Protein AF-A0A7I4Z2K4-F1 (afdb_monomer_lite)

Organism: Haemonchus contortus (NCBI:txid6289)

Radius of gyration: 15.81 Å; chains: 1; bounding box: 36×24×35 Å

pLDDT: mean 76.06, std 11.95, range [47.47, 90.5]

Structure (mmCIF, N/CA/C/O backbone):
data_AF-A0A7I4Z2K4-F1
#
_entry.id   AF-A0A7I4Z2K4-F1
#
loop_
_atom_site.group_PDB
_atom_site.id
_atom_site.type_symbol
_atom_site.label_atom_id
_atom_site.label_alt_id
_atom_site.label_comp_id
_atom_site.label_asym_id
_atom_site.label_entity_id
_atom_site.label_seq_id
_atom_site.pdbx_PDB_ins_code
_atom_site.Cartn_x
_atom_site.Cartn_y
_atom_site.Cartn_z
_atom_site.occupancy
_atom_site.B_iso_or_equiv
_atom_site.auth_seq_id
_atom_site.auth_comp_id
_atom_site.auth_asym_id
_atom_site.auth_atom_id
_atom_site.pdbx_PDB_model_num
ATOM 1 N N . MET A 1 1 ? 7.140 -0.521 0.228 1.00 47.50 1 MET A N 1
ATOM 2 C CA . MET A 1 1 ? 6.981 -1.780 -0.538 1.00 47.50 1 MET A CA 1
ATOM 3 C C . MET A 1 1 ? 6.004 -2.698 0.178 1.00 47.50 1 MET A C 1
ATOM 5 O O . MET A 1 1 ? 6.172 -2.932 1.369 1.00 47.50 1 MET A O 1
ATOM 9 N N . LEU A 1 2 ? 5.005 -3.218 -0.541 1.00 50.25 2 LEU A N 1
ATOM 10 C CA . LEU A 1 2 ? 3.952 -4.144 -0.080 1.00 50.25 2 LEU A CA 1
ATOM 11 C C . LEU A 1 2 ? 4.489 -5.556 0.277 1.00 50.25 2 LEU A C 1
ATOM 13 O O . LEU A 1 2 ? 3.847 -6.570 0.025 1.00 50.25 2 LEU A O 1
ATOM 17 N N . HIS A 1 3 ? 5.693 -5.655 0.845 1.00 50.62 3 HIS A N 1
ATOM 18 C CA . HIS A 1 3 ? 6.350 -6.929 1.158 1.00 50.62 3 HIS A CA 1
ATOM 19 C C . HIS A 1 3 ? 5.879 -7.570 2.473 1.00 50.62 3 HIS A C 1
ATOM 21 O O . HIS A 1 3 ? 6.207 -8.720 2.741 1.00 50.62 3 HIS A O 1
ATOM 27 N N . GLY A 1 4 ? 5.058 -6.873 3.262 1.00 47.47 4 GLY A N 1
ATOM 28 C CA . GLY A 1 4 ? 4.587 -7.347 4.565 1.00 47.47 4 GLY A CA 1
ATOM 29 C C . GLY A 1 4 ? 3.357 -8.260 4.556 1.00 47.47 4 GLY A C 1
ATOM 30 O O . GLY A 1 4 ? 2.997 -8.783 5.601 1.00 47.47 4 GLY A O 1
ATOM 31 N N . TRP A 1 5 ? 2.705 -8.484 3.408 1.00 51.62 5 TRP A N 1
ATOM 32 C CA . TRP A 1 5 ? 1.400 -9.170 3.368 1.00 51.62 5 TRP A CA 1
ATOM 33 C C . TRP A 1 5 ? 1.435 -10.656 3.776 1.00 51.62 5 TRP A C 1
ATOM 35 O O . TRP A 1 5 ? 0.397 -11.233 4.087 1.00 51.62 5 TRP A O 1
ATOM 45 N N . LYS A 1 6 ? 2.621 -11.283 3.788 1.00 51.94 6 LYS A N 1
ATOM 46 C CA . LYS A 1 6 ? 2.795 -12.675 4.235 1.00 51.94 6 LYS A CA 1
ATOM 47 C C . LYS A 1 6 ? 2.889 -12.815 5.759 1.00 51.94 6 LYS A C 1
ATOM 49 O O . LYS A 1 6 ? 2.717 -13.922 6.264 1.00 51.94 6 LYS A O 1
ATOM 54 N N . LEU A 1 7 ? 3.142 -11.726 6.488 1.00 59.97 7 LEU A N 1
ATOM 55 C CA . LEU A 1 7 ? 3.223 -11.734 7.947 1.00 59.97 7 LEU A CA 1
ATOM 56 C C . LEU A 1 7 ? 1.835 -11.433 8.521 1.00 59.97 7 LEU A C 1
ATOM 58 O O . LEU A 1 7 ? 1.287 -10.352 8.350 1.00 59.97 7 LEU A O 1
ATOM 62 N N . GLN A 1 8 ? 1.251 -12.420 9.199 1.00 67.50 8 GLN A N 1
ATOM 63 C CA . GLN A 1 8 ? -0.129 -12.367 9.705 1.00 67.50 8 GLN A CA 1
ATOM 64 C C . GLN A 1 8 ? -0.248 -11.667 11.073 1.00 67.50 8 GLN A C 1
ATOM 66 O O . GLN A 1 8 ? -1.331 -11.613 11.658 1.00 67.50 8 GLN A O 1
ATOM 71 N N . LYS A 1 9 ? 0.865 -11.171 11.635 1.00 81.06 9 LYS A N 1
ATOM 72 C CA . LYS A 1 9 ? 0.898 -10.563 12.970 1.00 81.06 9 LYS A CA 1
ATOM 73 C C . LYS A 1 9 ? 1.578 -9.203 12.963 1.00 81.06 9 LYS A C 1
ATOM 75 O O . LYS A 1 9 ? 2.787 -9.116 12.773 1.00 81.06 9 LYS A O 1
ATOM 80 N N . VAL A 1 10 ? 0.799 -8.156 13.224 1.00 83.31 10 VAL A N 1
ATOM 81 C CA . VAL A 1 10 ? 1.268 -6.770 13.337 1.00 83.31 10 VAL A CA 1
ATOM 82 C C . VAL A 1 10 ? 2.458 -6.681 14.290 1.00 83.31 10 VAL A C 1
ATOM 84 O O . VAL A 1 10 ? 2.386 -7.156 15.423 1.00 83.31 10 VAL A O 1
ATOM 87 N N . GLY A 1 11 ? 3.549 -6.072 13.817 1.00 77.81 11 GLY A N 1
ATOM 88 C CA . GLY A 1 11 ? 4.776 -5.862 14.589 1.00 77.81 11 GLY A CA 1
ATOM 89 C C . GLY A 1 11 ? 5.677 -7.093 14.746 1.00 77.81 11 GLY A C 1
ATOM 90 O O . GLY A 1 11 ? 6.748 -6.966 15.333 1.00 77.81 11 GLY A O 1
ATOM 91 N N . ALA A 1 12 ? 5.291 -8.265 14.230 1.00 82.00 12 ALA A N 1
ATOM 92 C CA . ALA A 1 12 ? 6.176 -9.428 14.187 1.00 82.00 12 ALA A CA 1
ATOM 93 C C . ALA A 1 12 ? 7.220 -9.280 13.071 1.00 82.00 12 ALA A C 1
ATOM 95 O O . ALA A 1 12 ? 6.914 -8.742 12.008 1.00 82.00 12 ALA A O 1
ATOM 96 N N . ASP A 1 13 ? 8.443 -9.750 13.323 1.00 76.19 13 ASP A N 1
ATOM 97 C CA . ASP A 1 13 ? 9.545 -9.830 12.349 1.00 76.19 13 ASP A CA 1
ATOM 98 C C . ASP A 1 13 ? 9.822 -8.522 11.584 1.00 76.19 13 ASP A C 1
ATOM 100 O O . ASP A 1 13 ? 10.183 -8.522 10.408 1.00 76.19 13 ASP A O 1
ATOM 104 N N . GLY A 1 14 ? 9.628 -7.379 12.251 1.00 72.88 14 GLY A N 1
ATOM 105 C CA . GLY A 1 14 ? 9.832 -6.059 11.650 1.00 72.88 14 GLY A CA 1
ATOM 106 C C . GLY A 1 14 ? 8.734 -5.634 10.669 1.00 72.88 14 GLY A C 1
ATOM 107 O O . GLY A 1 14 ? 8.935 -4.687 9.909 1.00 72.88 14 GLY A O 1
ATOM 108 N N . TRP A 1 15 ? 7.569 -6.296 10.665 1.00 76.81 15 TRP A N 1
ATOM 109 C CA . TRP A 1 15 ? 6.469 -5.903 9.791 1.00 76.81 15 TRP A CA 1
ATOM 110 C C . TRP A 1 15 ? 5.905 -4.526 10.151 1.00 76.81 15 TRP A C 1
ATOM 112 O O . TRP A 1 15 ? 5.244 -4.318 11.173 1.00 76.81 15 TRP A O 1
ATOM 122 N N . GLU A 1 16 ? 6.097 -3.593 9.227 1.00 76.75 16 GLU A N 1
ATOM 123 C CA . GLU A 1 16 ? 5.513 -2.261 9.251 1.00 76.75 16 GLU A CA 1
ATOM 124 C C . GLU A 1 16 ? 4.032 -2.265 8.838 1.00 76.75 16 GLU A C 1
ATOM 126 O O . GLU A 1 16 ? 3.667 -1.919 7.713 1.00 76.75 16 GLU A O 1
ATOM 131 N N . SER A 1 17 ? 3.153 -2.612 9.775 1.00 83.44 17 SER A N 1
ATOM 132 C CA . SER A 1 17 ? 1.704 -2.484 9.584 1.00 83.44 17 SER A CA 1
ATOM 133 C C . SER A 1 17 ? 1.243 -1.014 9.627 1.00 83.44 17 SER A C 1
ATOM 135 O O . SER A 1 17 ? 1.837 -0.197 10.348 1.00 83.44 17 SER A O 1
ATOM 137 N N . PRO A 1 18 ? 0.179 -0.642 8.885 1.00 85.50 18 PRO A N 1
ATOM 138 C CA . PRO A 1 18 ? -0.547 0.609 9.100 1.00 85.50 18 PRO A CA 1
ATOM 139 C C . PRO A 1 18 ? -1.504 0.558 10.305 1.00 85.50 18 PRO A C 1
ATOM 141 O O . PRO A 1 18 ? -1.984 1.603 10.749 1.00 85.50 18 PRO A O 1
ATOM 144 N N . PHE A 1 19 ? -1.752 -0.633 10.855 1.00 87.06 19 PHE A N 1
ATOM 145 C CA . PHE A 1 19 ? -2.645 -0.873 11.988 1.00 87.06 19 PHE A CA 1
ATOM 146 C C . PHE A 1 19 ? -1.864 -1.065 13.281 1.00 87.06 19 PHE A C 1
ATOM 148 O O . PHE A 1 19 ? -0.738 -1.561 13.271 1.00 87.06 19 PHE A O 1
ATOM 155 N N . LYS A 1 20 ? -2.482 -0.715 14.412 1.00 87.06 20 LYS A N 1
ATOM 156 C CA . LYS A 1 20 ? -1.894 -0.946 15.743 1.00 87.06 20 LYS A CA 1
ATOM 157 C C . LYS A 1 20 ? -1.902 -2.418 16.149 1.00 87.06 20 LYS A C 1
ATOM 159 O O . LYS A 1 20 ? -1.096 -2.834 16.975 1.00 87.06 20 LYS A O 1
ATOM 164 N N . LYS A 1 21 ? -2.829 -3.194 15.590 1.00 87.06 21 LYS A N 1
ATOM 165 C CA . LYS A 1 21 ? -3.069 -4.603 15.908 1.00 87.06 21 LYS A CA 1
ATOM 166 C C . LYS A 1 21 ? -3.613 -5.340 14.691 1.00 87.06 21 LYS A C 1
ATOM 168 O O . LYS A 1 21 ? -4.006 -4.715 13.707 1.00 87.06 21 LYS A O 1
ATOM 173 N N . ASN A 1 22 ? -3.638 -6.666 14.776 1.00 85.31 22 ASN A N 1
ATOM 174 C CA . ASN A 1 22 ? -4.316 -7.494 13.786 1.00 85.31 22 ASN A CA 1
ATOM 175 C C . ASN A 1 22 ? -5.786 -7.088 13.670 1.00 85.31 22 ASN A C 1
ATOM 177 O O . ASN A 1 22 ? -6.429 -6.788 14.679 1.00 85.31 22 ASN A O 1
ATOM 181 N N . LEU A 1 23 ? -6.293 -7.083 12.439 1.00 83.00 23 LEU A N 1
ATOM 182 C CA . LEU A 1 23 ? -7.701 -6.820 12.178 1.00 83.00 23 LEU A CA 1
ATOM 183 C C . LEU A 1 23 ? -8.537 -7.938 12.801 1.00 83.00 23 LEU A C 1
ATOM 185 O O . LEU A 1 23 ? -8.227 -9.116 12.628 1.00 83.00 23 LEU A O 1
ATOM 189 N N . ASP A 1 24 ? -9.584 -7.549 13.520 1.00 81.94 24 ASP A N 1
ATOM 190 C CA . ASP A 1 24 ? -10.606 -8.462 14.012 1.00 81.94 24 ASP A CA 1
ATOM 191 C C . ASP A 1 24 ? -11.743 -8.490 12.981 1.00 81.94 24 ASP A C 1
ATOM 193 O O . ASP A 1 24 ? -12.458 -7.489 12.849 1.00 81.94 24 ASP A O 1
ATOM 197 N N . PRO A 1 25 ? -11.929 -9.598 12.239 1.00 80.00 25 PRO A N 1
ATOM 198 C CA . PRO A 1 25 ? -12.965 -9.686 11.218 1.00 80.00 25 PRO A CA 1
ATOM 199 C C . PRO A 1 25 ? -14.377 -9.457 11.764 1.00 80.00 25 PRO A C 1
ATOM 201 O O . PRO A 1 25 ? -15.240 -9.010 11.015 1.00 80.00 25 PRO A O 1
ATOM 204 N N . SER A 1 26 ? -14.618 -9.714 13.055 1.00 81.69 26 SER A N 1
ATOM 205 C CA . SER A 1 26 ? -15.925 -9.476 13.682 1.00 81.69 26 SER A CA 1
ATOM 206 C C . SER A 1 26 ? -16.270 -7.987 13.813 1.00 81.69 26 SER A C 1
ATOM 208 O O . SER A 1 26 ? -17.440 -7.632 13.928 1.00 81.69 26 SER A O 1
ATOM 210 N N . LEU A 1 27 ? -15.262 -7.109 13.745 1.00 79.31 27 LEU A N 1
ATOM 211 C CA . LEU A 1 27 ? -15.410 -5.652 13.783 1.00 79.31 27 LEU A CA 1
ATOM 212 C C . LEU A 1 27 ? -15.419 -5.021 12.381 1.00 79.31 27 LEU A C 1
ATOM 214 O O . LEU A 1 27 ? -15.603 -3.808 12.237 1.00 79.31 27 LEU A O 1
ATOM 218 N N . CYS A 1 28 ? -15.208 -5.823 11.335 1.00 74.44 28 CYS A N 1
ATOM 219 C CA . CYS A 1 28 ? -15.292 -5.380 9.951 1.00 74.44 28 CYS A CA 1
ATOM 220 C C . CYS A 1 28 ? -16.769 -5.231 9.561 1.00 74.44 28 CYS A C 1
ATOM 222 O O . CYS A 1 28 ? -17.430 -6.192 9.182 1.00 74.44 28 CYS A O 1
ATOM 224 N N . GLY A 1 29 ? -17.297 -4.012 9.659 1.00 70.19 29 GLY A N 1
ATOM 225 C CA . GLY A 1 29 ? -18.684 -3.703 9.318 1.00 70.19 29 GLY A CA 1
ATOM 226 C C . GLY A 1 29 ? -18.860 -2.282 8.791 1.00 70.19 29 GLY A C 1
ATOM 227 O O . GLY A 1 29 ? -17.885 -1.580 8.496 1.00 70.19 29 GLY A O 1
ATOM 228 N N . GLN A 1 30 ? -20.120 -1.851 8.680 1.00 62.88 30 GLN A N 1
ATOM 229 C CA . GLN A 1 30 ? -20.446 -0.471 8.320 1.00 62.88 30 GLN A CA 1
ATOM 230 C C . GLN A 1 30 ? -19.728 0.493 9.281 1.00 62.88 30 GLN A C 1
ATOM 232 O O . GLN A 1 30 ? -19.635 0.233 10.480 1.00 62.88 30 GLN A O 1
ATOM 237 N N . HIS A 1 31 ? -19.190 1.585 8.732 1.00 65.19 31 HIS A N 1
ATOM 238 C CA . HIS A 1 31 ? -18.397 2.621 9.418 1.00 65.19 31 HIS A CA 1
ATOM 239 C C . HIS A 1 31 ? -16.907 2.335 9.670 1.00 65.19 31 HIS A C 1
ATOM 241 O O . HIS A 1 31 ? -16.236 3.200 10.220 1.00 65.19 31 HIS A O 1
ATOM 247 N N . LEU A 1 32 ? -16.349 1.199 9.223 1.00 65.44 32 LEU A N 1
ATOM 248 C CA . LEU A 1 32 ? -14.894 0.933 9.272 1.00 65.44 32 LEU A CA 1
ATOM 249 C C . LEU A 1 32 ? -14.278 0.957 10.692 1.00 65.44 32 LEU A C 1
ATOM 251 O O . LEU A 1 32 ? -13.063 1.064 10.839 1.00 65.44 32 LEU A O 1
ATOM 255 N N . ASN A 1 33 ? -15.082 0.797 11.745 1.00 68.88 33 ASN A N 1
ATOM 256 C CA . ASN A 1 33 ? -14.613 0.881 13.137 1.00 68.88 33 ASN A CA 1
ATOM 257 C C . ASN A 1 33 ? -13.624 -0.235 13.531 1.00 68.88 33 ASN A C 1
ATOM 259 O O . ASN A 1 33 ? -12.869 -0.077 14.487 1.00 68.88 33 ASN A O 1
ATOM 263 N N . GLY A 1 34 ? -13.596 -1.350 12.794 1.00 73.75 34 GLY A N 1
ATOM 264 C CA . GLY A 1 34 ? -12.606 -2.419 12.970 1.00 73.75 34 GLY A CA 1
ATOM 265 C C . GLY A 1 34 ? -11.193 -2.074 12.483 1.00 73.75 34 GLY A C 1
ATOM 266 O O . GLY A 1 34 ? -10.251 -2.813 12.771 1.00 73.75 34 GLY A O 1
ATOM 267 N N . TRP A 1 35 ? -11.019 -0.956 11.773 1.00 82.94 35 TRP A N 1
ATOM 268 C CA . TRP A 1 35 ? -9.733 -0.534 11.225 1.00 82.94 35 TRP A CA 1
ATOM 269 C C . TRP A 1 35 ? -9.005 0.383 12.222 1.00 82.94 35 TRP A C 1
ATOM 271 O O . TRP A 1 35 ? -9.098 1.607 12.159 1.00 82.94 35 TRP A O 1
ATOM 281 N N . ASP A 1 36 ? -8.274 -0.209 13.173 1.00 86.31 36 ASP A N 1
A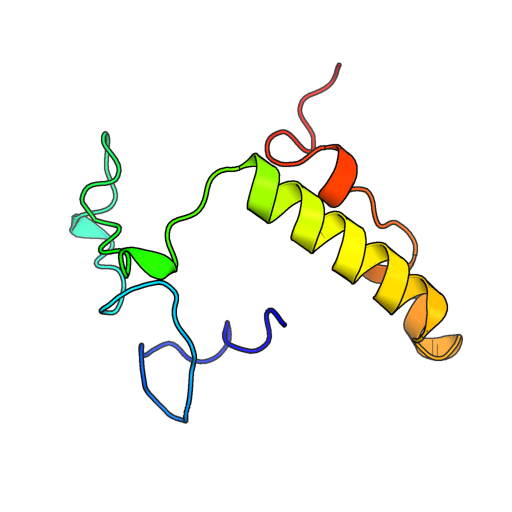TOM 282 C CA . ASP A 1 36 ? -7.501 0.526 14.191 1.00 86.31 36 ASP A CA 1
ATOM 283 C C . ASP A 1 36 ? -6.181 1.072 13.620 1.00 86.31 36 ASP A C 1
ATOM 285 O O . ASP A 1 36 ? -5.087 0.530 13.833 1.00 86.31 36 ASP A O 1
ATOM 289 N N . TRP A 1 37 ? -6.297 2.143 12.837 1.00 86.94 37 TRP A N 1
ATOM 290 C CA . TRP A 1 37 ? -5.171 2.803 12.191 1.00 86.94 37 TRP A CA 1
ATOM 291 C C . TRP A 1 37 ? -4.193 3.428 13.190 1.00 86.94 37 TRP A C 1
ATOM 293 O O . TRP A 1 37 ? -4.556 4.015 14.216 1.00 86.94 37 TRP A O 1
ATOM 303 N N . ILE A 1 38 ? -2.913 3.403 12.827 1.00 89.38 38 ILE A N 1
ATOM 304 C CA . ILE A 1 38 ? -1.923 4.313 13.396 1.00 89.38 38 ILE A CA 1
ATOM 305 C C . ILE A 1 38 ? -2.190 5.702 12.783 1.00 89.38 38 ILE A C 1
ATOM 307 O O . ILE A 1 38 ? -2.116 5.817 11.561 1.00 89.38 38 ILE A O 1
ATOM 311 N N . PRO A 1 39 ? -2.445 6.771 13.570 1.00 88.12 39 PRO A N 1
ATOM 312 C CA . PRO A 1 39 ? -2.911 8.060 13.037 1.00 88.12 39 PRO A CA 1
ATOM 313 C C . PRO A 1 39 ? -2.052 8.634 11.903 1.00 88.12 39 PRO A C 1
ATOM 315 O O . PRO A 1 39 ? -2.576 9.071 10.889 1.00 88.12 39 PRO A O 1
ATOM 318 N N . ARG A 1 40 ? -0.722 8.545 12.023 1.00 88.56 40 ARG A N 1
ATOM 319 C CA . ARG A 1 40 ? 0.228 9.009 10.993 1.00 88.56 40 ARG A CA 1
ATOM 320 C C . ARG A 1 40 ? 0.276 8.154 9.718 1.00 88.56 40 ARG A C 1
ATOM 322 O O . ARG A 1 40 ? 0.903 8.561 8.751 1.00 88.56 40 ARG A O 1
ATOM 329 N N . LYS A 1 41 ? -0.298 6.948 9.740 1.00 86.56 41 LYS A N 1
ATOM 330 C CA . LYS A 1 41 ? -0.345 6.014 8.602 1.00 86.56 41 LYS A CA 1
ATOM 331 C C . LYS A 1 41 ? -1.729 5.971 7.939 1.00 86.56 41 LYS A C 1
ATOM 333 O O . LYS A 1 41 ? -1.866 5.344 6.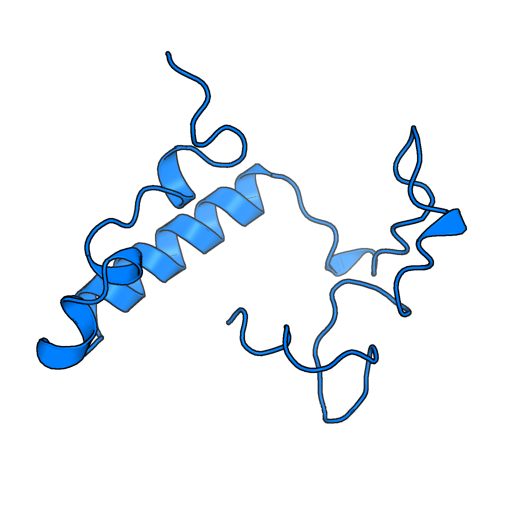894 1.00 86.56 41 LYS A O 1
ATOM 338 N N . HIS A 1 42 ? -2.733 6.636 8.517 1.00 88.94 42 HIS A N 1
ATOM 339 C CA . HIS A 1 42 ? -4.030 6.839 7.880 1.00 88.94 42 HIS A CA 1
ATOM 340 C C . HIS A 1 42 ? -3.961 8.085 6.998 1.00 88.94 42 HIS A C 1
ATOM 342 O O . HIS A 1 42 ? -3.917 9.209 7.495 1.00 88.94 42 HIS A O 1
ATOM 348 N N . VAL A 1 43 ? -3.893 7.876 5.688 1.00 88.12 43 VAL A N 1
ATOM 349 C CA . VAL A 1 43 ? -3.701 8.945 4.705 1.00 88.12 43 VAL A CA 1
ATOM 350 C C . VAL A 1 43 ? -4.877 9.015 3.739 1.00 88.12 43 VAL A C 1
ATOM 352 O O . VAL A 1 43 ? -5.620 8.051 3.562 1.00 88.12 43 VAL A O 1
ATOM 355 N N . ASN A 1 44 ? -5.034 10.166 3.090 1.00 90.44 44 ASN A N 1
ATOM 356 C CA . ASN A 1 44 ? -6.062 10.359 2.076 1.00 90.44 44 ASN A CA 1
ATOM 357 C C . ASN A 1 44 ? -5.809 9.481 0.844 1.00 90.44 44 ASN A C 1
ATOM 359 O O . ASN A 1 44 ? -4.669 9.189 0.484 1.00 90.44 44 ASN A O 1
ATOM 363 N N . ILE A 1 45 ? -6.888 9.163 0.131 1.00 89.19 45 ILE A N 1
ATOM 364 C CA . ILE A 1 45 ? -6.861 8.409 -1.132 1.00 89.19 45 ILE A CA 1
ATOM 365 C C . ILE A 1 45 ? -5.885 9.023 -2.148 1.00 89.19 45 ILE A C 1
ATOM 367 O O . ILE A 1 45 ? -5.190 8.289 -2.844 1.00 89.19 45 ILE A O 1
ATOM 371 N N . SER A 1 46 ? -5.792 10.355 -2.218 1.00 90.00 46 SER A N 1
ATOM 372 C CA . SER A 1 46 ? -4.866 11.051 -3.122 1.00 90.00 46 SER A CA 1
ATOM 373 C C . SER A 1 46 ? -3.397 10.724 -2.848 1.00 90.00 46 SER A C 1
ATOM 375 O O . SER A 1 46 ? -2.622 10.604 -3.791 1.00 90.00 46 SER A O 1
ATOM 377 N N . VAL A 1 47 ? -3.024 10.535 -1.578 1.00 90.50 47 VAL A N 1
ATOM 378 C CA . VAL A 1 47 ? -1.661 10.152 -1.184 1.00 90.50 47 VAL A CA 1
ATOM 379 C C . VAL A 1 47 ? -1.370 8.734 -1.658 1.00 90.50 47 VAL A C 1
ATOM 381 O O . VAL A 1 47 ? -0.358 8.504 -2.307 1.00 90.50 47 VAL A O 1
ATOM 384 N N . ILE A 1 48 ? -2.292 7.797 -1.413 1.00 88.19 48 ILE A N 1
ATOM 385 C CA . ILE A 1 48 ? -2.160 6.412 -1.891 1.00 88.19 48 ILE A CA 1
ATOM 386 C C . ILE A 1 48 ? -2.029 6.371 -3.416 1.00 88.19 48 ILE A C 1
ATOM 388 O O . ILE A 1 48 ? -1.184 5.653 -3.942 1.00 88.19 48 ILE A O 1
ATOM 392 N N . LYS A 1 49 ? -2.829 7.175 -4.123 1.00 87.81 49 LYS A N 1
ATOM 393 C CA . LYS A 1 49 ? -2.793 7.279 -5.581 1.00 87.81 49 LYS A CA 1
ATOM 3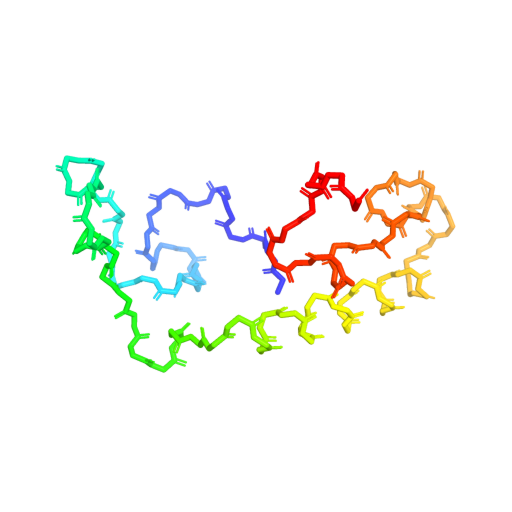94 C C . LYS A 1 49 ? -1.415 7.711 -6.095 1.00 87.81 49 LYS A C 1
ATOM 396 O O . LYS A 1 49 ? -0.885 7.090 -7.013 1.00 87.81 49 LYS A O 1
ATOM 401 N N . GLU A 1 50 ? -0.831 8.746 -5.497 1.00 89.69 50 GLU A N 1
ATOM 402 C CA . GLU A 1 50 ? 0.481 9.254 -5.908 1.00 89.69 50 GLU A CA 1
ATOM 403 C C . GLU A 1 50 ? 1.610 8.261 -5.600 1.00 89.69 50 GLU A C 1
ATOM 405 O O . GLU A 1 50 ? 2.458 8.006 -6.454 1.00 89.69 50 GLU A O 1
ATOM 410 N N . GLU A 1 51 ? 1.578 7.627 -4.426 1.00 88.69 51 GLU A N 1
ATOM 411 C CA . GLU A 1 51 ? 2.541 6.585 -4.047 1.00 88.69 51 GLU A CA 1
ATOM 412 C C . GLU A 1 51 ? 2.484 5.379 -4.998 1.00 88.69 51 GLU A C 1
ATOM 414 O O . GLU A 1 51 ? 3.526 4.867 -5.417 1.00 88.69 51 GLU A O 1
ATOM 419 N N . LEU A 1 52 ? 1.278 4.951 -5.398 1.00 86.38 52 LEU A N 1
ATOM 420 C CA . LEU A 1 52 ? 1.088 3.883 -6.384 1.00 86.38 52 LEU A CA 1
ATOM 421 C C . LEU A 1 52 ? 1.676 4.270 -7.743 1.00 86.38 52 LEU A C 1
ATOM 423 O O . LEU A 1 52 ? 2.506 3.527 -8.265 1.00 86.38 52 LEU A O 1
ATOM 427 N N . ARG A 1 53 ? 1.342 5.460 -8.268 1.00 85.94 53 ARG A N 1
ATOM 428 C CA . ARG A 1 53 ? 1.908 5.969 -9.533 1.00 85.94 53 ARG A CA 1
ATOM 429 C C . ARG A 1 53 ? 3.430 6.026 -9.502 1.00 85.94 53 ARG A C 1
ATOM 431 O O . ARG A 1 53 ? 4.088 5.655 -10.475 1.00 85.94 53 ARG A O 1
ATOM 438 N N . GLY A 1 54 ? 3.993 6.532 -8.407 1.00 86.62 54 GLY A N 1
ATOM 439 C CA . GLY A 1 54 ? 5.434 6.641 -8.216 1.00 86.62 54 GLY A CA 1
ATOM 440 C C . GLY A 1 54 ? 6.107 5.271 -8.223 1.00 86.62 54 GLY A C 1
ATOM 441 O O . GLY A 1 54 ? 7.049 5.050 -8.989 1.00 86.62 54 GLY A O 1
ATOM 442 N N . PHE A 1 55 ? 5.589 4.336 -7.422 1.00 84.94 55 PHE A N 1
ATOM 443 C CA . PHE A 1 55 ? 6.088 2.963 -7.343 1.00 84.94 55 PHE A CA 1
ATOM 444 C C . PHE A 1 55 ? 6.033 2.250 -8.693 1.00 84.94 55 PHE A C 1
ATOM 446 O O . PHE A 1 55 ? 7.013 1.634 -9.111 1.00 84.94 55 PHE A O 1
ATOM 453 N N . GLU A 1 56 ? 4.905 2.349 -9.381 1.00 81.31 56 GLU A N 1
ATOM 454 C CA . GLU A 1 56 ? 4.667 1.728 -10.674 1.00 81.31 56 GLU A CA 1
ATOM 455 C C . GLU A 1 56 ? 5.643 2.229 -11.749 1.00 81.31 56 GLU A C 1
ATOM 457 O O . GLU A 1 56 ? 6.352 1.439 -12.378 1.00 81.31 56 GLU A O 1
ATOM 462 N N . ARG A 1 57 ? 5.759 3.556 -11.903 1.00 82.62 57 ARG A N 1
ATOM 463 C CA . ARG A 1 57 ? 6.692 4.185 -12.855 1.00 82.62 57 ARG A CA 1
ATOM 464 C C . ARG A 1 57 ? 8.145 3.849 -12.549 1.00 82.62 57 ARG A C 1
ATOM 466 O O . ARG A 1 57 ? 8.946 3.693 -13.470 1.00 82.62 57 ARG A O 1
ATOM 473 N N . TYR A 1 58 ? 8.502 3.786 -11.268 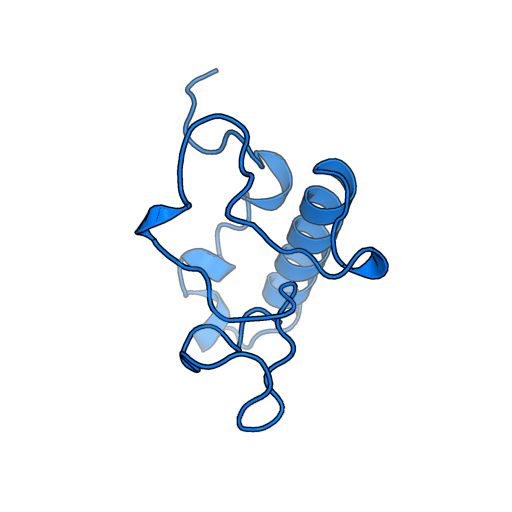1.00 84.69 58 TYR A N 1
ATOM 474 C CA . TYR A 1 58 ? 9.849 3.432 -10.840 1.00 84.69 58 TYR A CA 1
ATOM 475 C C . TYR A 1 58 ? 10.156 1.962 -11.139 1.00 84.69 58 TYR A C 1
ATOM 477 O O . TYR A 1 58 ? 11.176 1.660 -11.760 1.00 84.69 58 TYR A O 1
ATOM 485 N N . SER A 1 59 ? 9.260 1.053 -10.754 1.00 79.81 59 SER A N 1
ATOM 486 C CA . SER A 1 59 ? 9.427 -0.391 -10.952 1.00 79.81 59 SER A CA 1
ATOM 487 C C . SER A 1 59 ? 9.523 -0.743 -12.435 1.00 79.81 59 SER A C 1
ATOM 489 O O . SER A 1 59 ? 10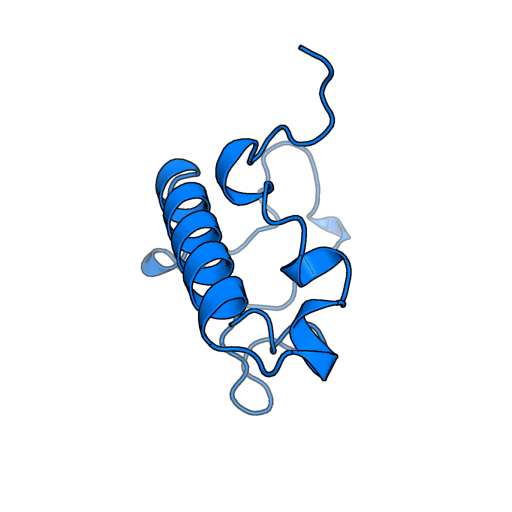.444 -1.454 -12.833 1.00 79.81 59 SER A O 1
ATOM 491 N N . GLY A 1 60 ? 8.663 -0.154 -13.274 1.00 77.19 60 GLY A N 1
ATOM 492 C CA . GLY A 1 60 ? 8.700 -0.353 -14.725 1.00 77.19 60 GLY A CA 1
ATOM 493 C C . GLY A 1 60 ? 10.007 0.104 -15.391 1.00 77.19 60 GLY A C 1
ATOM 494 O O . GLY A 1 60 ? 10.386 -0.438 -16.425 1.00 77.19 60 GLY A O 1
ATOM 495 N N . LYS A 1 61 ? 10.729 1.068 -14.798 1.00 79.75 61 LYS A N 1
ATOM 496 C CA . LYS A 1 61 ? 12.023 1.558 -15.312 1.00 79.75 61 LYS A CA 1
ATOM 497 C C . LYS A 1 61 ? 13.236 0.813 -14.762 1.00 79.75 61 LYS A C 1
ATOM 499 O O . LYS A 1 61 ? 14.275 0.800 -15.412 1.00 79.75 61 LYS A O 1
ATOM 504 N N . THR A 1 62 ? 13.146 0.286 -13.543 1.00 82.94 62 THR A N 1
ATOM 505 C CA . THR A 1 62 ? 14.317 -0.216 -12.803 1.00 82.94 62 THR A CA 1
ATOM 506 C C . THR A 1 62 ? 14.434 -1.730 -12.793 1.00 82.94 62 THR A C 1
ATOM 508 O O . THR A 1 62 ? 15.521 -2.248 -12.542 1.00 82.94 62 THR A O 1
ATOM 511 N N . TYR A 1 63 ? 13.349 -2.455 -13.061 1.00 81.19 63 TYR A N 1
ATOM 512 C CA . TYR A 1 63 ? 13.378 -3.909 -13.002 1.00 81.19 63 TYR A CA 1
ATOM 513 C C . TYR A 1 63 ? 14.021 -4.488 -14.276 1.00 81.19 63 TYR A C 1
ATOM 515 O O . TYR A 1 63 ? 13.808 -3.955 -15.368 1.00 81.19 63 TYR A O 1
ATOM 523 N N . PRO A 1 64 ? 14.801 -5.583 -14.171 1.00 80.00 64 PRO A N 1
ATOM 524 C CA . PRO A 1 64 ? 15.397 -6.248 -15.332 1.00 80.00 64 PRO A CA 1
ATOM 525 C C . PRO A 1 64 ? 14.333 -6.681 -16.345 1.00 80.00 64 PRO A C 1
ATOM 527 O O . PRO A 1 64 ? 13.228 -7.041 -15.941 1.00 80.00 64 PRO A O 1
ATOM 530 N N . SER A 1 65 ? 14.665 -6.740 -17.643 1.00 73.88 65 SER A N 1
ATOM 531 C CA . SER A 1 65 ? 13.655 -7.029 -18.679 1.00 73.88 65 SER A CA 1
ATOM 532 C C . SER A 1 65 ? 12.936 -8.366 -18.460 1.00 73.88 65 SER A C 1
ATOM 534 O O . SER A 1 65 ? 11.732 -8.472 -18.652 1.00 73.88 65 SER A O 1
ATOM 536 N N . ALA A 1 66 ? 13.646 -9.381 -17.959 1.00 74.38 66 ALA A N 1
ATOM 537 C CA . ALA A 1 66 ? 13.057 -10.675 -17.615 1.00 74.38 66 ALA A CA 1
ATOM 538 C C . ALA A 1 66 ? 11.951 -10.575 -16.543 1.00 74.38 66 ALA A C 1
ATOM 540 O O . ALA A 1 66 ? 11.025 -11.380 -16.543 1.00 74.38 66 ALA A O 1
ATOM 541 N N . ALA A 1 67 ? 12.032 -9.587 -15.647 1.00 68.50 67 ALA A N 1
ATOM 542 C CA . ALA A 1 67 ? 11.028 -9.317 -14.623 1.00 68.50 67 ALA A CA 1
ATOM 543 C C . ALA A 1 67 ? 9.977 -8.292 -15.080 1.00 68.50 67 ALA A C 1
ATOM 545 O O . ALA A 1 67 ? 8.851 -8.335 -14.596 1.00 68.50 67 ALA A O 1
ATOM 546 N N . SER A 1 68 ? 10.297 -7.398 -16.020 1.00 64.00 68 SER A N 1
ATOM 547 C CA . SER A 1 68 ? 9.353 -6.383 -16.510 1.00 64.00 68 SER A CA 1
ATOM 548 C C . SER A 1 68 ? 8.223 -6.957 -17.371 1.00 64.00 68 SER A C 1
ATOM 550 O O . SER A 1 68 ? 7.203 -6.297 -17.536 1.00 64.00 68 SER A O 1
ATOM 552 N N . HIS A 1 69 ? 8.359 -8.192 -17.869 1.00 65.50 69 HIS A N 1
ATOM 553 C CA . HIS A 1 69 ? 7.286 -8.927 -18.554 1.00 65.50 69 HIS A CA 1
ATOM 554 C C . HIS A 1 69 ? 6.194 -9.465 -17.616 1.00 65.50 69 HIS A C 1
ATOM 556 O O . HIS A 1 69 ? 5.186 -9.993 -18.086 1.00 65.50 69 HIS A O 1
ATOM 562 N N . LEU A 1 70 ? 6.376 -9.363 -16.297 1.00 66.19 70 LEU A N 1
ATOM 563 C CA . LEU A 1 70 ? 5.324 -9.704 -15.348 1.00 66.19 70 LEU A CA 1
ATOM 564 C C . LEU A 1 70 ? 4.179 -8.703 -15.523 1.00 66.19 70 LEU A C 1
ATOM 566 O O . LEU A 1 70 ? 4.394 -7.499 -15.431 1.00 66.19 70 LEU A O 1
ATOM 570 N N . THR A 1 71 ? 2.963 -9.200 -15.767 1.00 60.38 71 THR A N 1
ATOM 571 C CA . THR A 1 71 ? 1.800 -8.388 -16.171 1.00 60.38 71 THR A CA 1
ATOM 572 C C . THR A 1 71 ? 1.546 -7.190 -15.251 1.00 60.38 71 THR A C 1
ATOM 574 O O . THR A 1 71 ? 1.224 -6.104 -15.721 1.00 60.38 71 THR A O 1
ATOM 577 N N . TYR A 1 72 ? 1.769 -7.367 -13.946 1.00 57.59 72 TYR A N 1
ATOM 578 C CA . TYR A 1 72 ? 1.604 -6.333 -12.920 1.00 57.59 72 TYR A CA 1
ATOM 579 C C . TYR A 1 72 ? 2.703 -5.251 -12.915 1.00 57.59 72 TYR A C 1
ATOM 581 O O . TYR A 1 72 ? 2.572 -4.250 -12.221 1.00 57.59 72 TYR A O 1
ATOM 589 N N . LEU A 1 73 ? 3.794 -5.448 -13.658 1.00 61.97 73 LEU A N 1
ATO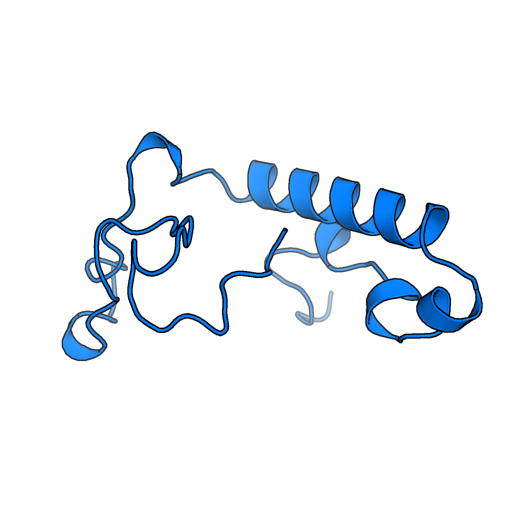M 590 C CA . LEU A 1 73 ? 4.859 -4.464 -13.882 1.00 61.97 73 LEU A CA 1
ATOM 591 C C . LEU A 1 73 ? 4.803 -3.863 -15.291 1.00 61.97 73 LEU A C 1
ATOM 593 O O . LEU A 1 73 ? 5.267 -2.742 -15.483 1.00 61.97 73 LEU A O 1
ATOM 597 N N . SER A 1 74 ? 4.238 -4.588 -16.263 1.00 60.38 74 SER A N 1
ATOM 598 C CA . SER A 1 74 ? 4.096 -4.134 -17.651 1.00 60.38 74 SER A CA 1
ATOM 599 C C . SER A 1 74 ? 2.840 -3.298 -17.914 1.00 60.38 74 SER A C 1
ATOM 601 O O . SER A 1 74 ? 2.806 -2.571 -18.903 1.00 60.38 74 SER A O 1
ATOM 603 N N . LEU A 1 75 ? 1.811 -3.407 -17.066 1.00 65.31 75 LEU A N 1
ATOM 604 C CA . LEU A 1 75 ? 0.556 -2.647 -17.164 1.00 65.31 75 LEU A CA 1
ATOM 605 C C . LEU A 1 75 ? 0.262 -1.869 -15.867 1.00 65.31 75 LEU A C 1
ATOM 607 O O . LEU A 1 75 ? -0.737 -2.145 -15.209 1.00 65.31 75 LEU A O 1
ATOM 611 N N . PRO A 1 76 ? 1.132 -0.940 -15.438 1.00 62.25 76 PRO A N 1
ATOM 612 C CA . PRO A 1 76 ? 0.836 -0.136 -14.266 1.00 62.25 76 PRO A CA 1
ATOM 613 C C . PRO A 1 76 ? -0.213 0.938 -14.584 1.00 62.25 76 PRO A C 1
ATOM 615 O O . PRO A 1 76 ? 0.114 1.980 -15.153 1.00 62.25 76 PRO A O 1
ATOM 618 N N . ASP A 1 77 ? -1.464 0.691 -14.218 1.00 71.12 77 ASP A N 1
ATOM 619 C CA . ASP A 1 77 ? -2.562 1.655 -14.327 1.00 71.12 77 ASP A CA 1
ATOM 620 C C . ASP A 1 77 ? -3.304 1.872 -12.998 1.00 71.12 77 ASP A C 1
ATOM 622 O O . ASP A 1 77 ? -4.169 2.751 -12.902 1.00 71.12 77 ASP A O 1
ATOM 626 N N . VAL A 1 78 ? -2.935 1.143 -11.937 1.00 81.12 78 VAL A N 1
ATOM 627 C CA . VAL A 1 78 ? -3.640 1.203 -10.652 1.00 81.12 78 VAL A CA 1
ATOM 628 C C . VAL A 1 78 ? -3.481 2.584 -10.037 1.00 81.12 78 VAL A C 1
ATOM 630 O O . VAL A 1 78 ? -4.456 3.162 -9.556 1.00 81.12 78 VAL A O 1
ATOM 633 N N . GLY A 1 79 ? -2.286 3.173 -10.113 1.00 82.12 79 GLY A N 1
ATOM 634 C CA . GLY A 1 79 ? -2.068 4.552 -9.699 1.00 82.12 79 GLY A CA 1
ATOM 635 C C . GLY A 1 79 ? -2.937 5.567 -10.457 1.00 82.12 79 GLY A C 1
ATOM 636 O O . GLY A 1 79 ? -3.197 6.654 -9.948 1.00 82.12 79 GLY A O 1
ATOM 637 N N . ASP A 1 80 ? -3.438 5.254 -11.650 1.00 82.75 80 ASP A N 1
ATOM 638 C CA . ASP A 1 80 ? -4.294 6.155 -12.425 1.00 82.75 80 ASP A CA 1
ATOM 639 C C . ASP A 1 80 ? -5.781 6.001 -12.108 1.00 82.75 80 ASP A C 1
ATOM 641 O O . ASP A 1 80 ? -6.480 7.019 -11.995 1.00 82.75 80 ASP A O 1
ATOM 645 N N . CYS A 1 81 ? -6.245 4.775 -11.870 1.00 82.31 81 CYS A N 1
ATOM 646 C CA . CYS A 1 81 ? -7.652 4.478 -11.599 1.00 82.31 81 CYS A CA 1
ATOM 647 C C . CYS A 1 81 ? -8.015 4.357 -10.110 1.00 82.31 81 CYS A C 1
ATOM 649 O O . CYS A 1 81 ? -9.203 4.370 -9.782 1.00 82.31 81 CYS A O 1
ATOM 651 N N . TYR A 1 82 ? -7.046 4.273 -9.189 1.00 83.62 82 TYR A N 1
ATOM 652 C CA . TYR A 1 82 ? -7.331 4.075 -7.763 1.00 83.62 82 TYR A CA 1
ATOM 653 C C . TYR A 1 82 ? -8.263 5.170 -7.200 1.00 83.62 82 TYR A C 1
ATOM 655 O O . TYR A 1 82 ? -8.046 6.362 -7.467 1.00 83.62 82 TYR A O 1
ATOM 663 N N . PRO A 1 83 ? -9.280 4.806 -6.390 1.00 83.62 83 PRO A N 1
ATOM 664 C CA . PRO A 1 83 ? -9.605 3.457 -5.901 1.00 83.62 83 PRO A CA 1
ATOM 665 C C . PRO A 1 83 ? -10.585 2.670 -6.787 1.00 83.62 83 PRO A C 1
ATOM 667 O O . PRO A 1 83 ? -10.940 1.550 -6.438 1.00 83.62 83 PRO A O 1
ATOM 670 N N . LYS A 1 84 ? -11.042 3.242 -7.904 1.00 84.06 84 LYS A N 1
ATOM 671 C CA . LYS A 1 84 ? -12.145 2.734 -8.737 1.00 84.06 84 LYS A CA 1
ATOM 672 C C . LYS A 1 84 ? -11.662 1.974 -9.975 1.00 84.06 84 LYS A C 1
ATOM 674 O O . LYS A 1 84 ? -12.198 2.121 -11.069 1.00 84.06 84 LYS A O 1
ATOM 679 N N . CYS A 1 85 ? -10.601 1.192 -9.825 1.00 75.06 85 CYS A N 1
ATOM 680 C CA . CYS A 1 85 ? -10.089 0.379 -10.920 1.00 75.06 85 CYS A CA 1
ATOM 681 C C . CYS A 1 85 ? -11.106 -0.711 -11.281 1.00 75.06 85 CYS A C 1
ATOM 683 O O . CYS A 1 85 ? -11.462 -1.517 -10.426 1.00 75.06 85 CYS A O 1
ATOM 685 N N . GLY A 1 86 ? -11.571 -0.728 -12.532 1.00 68.12 86 GLY A N 1
ATOM 686 C CA . GLY A 1 86 ? -12.553 -1.704 -13.017 1.00 68.12 86 GLY A CA 1
ATOM 687 C C . GLY A 1 86 ? -14.014 -1.244 -12.982 1.00 68.12 86 GLY A C 1
ATOM 688 O O . GLY A 1 86 ? -14.862 -1.953 -13.519 1.00 68.12 86 GLY A O 1
ATOM 689 N N . ASP A 1 87 ? -14.311 -0.059 -12.441 1.00 65.81 87 ASP A N 1
ATOM 690 C CA . ASP A 1 87 ? -15.594 0.596 -12.699 1.00 65.81 87 ASP A CA 1
ATOM 691 C C . ASP A 1 87 ? -15.542 1.136 -14.138 1.00 65.81 87 ASP A C 1
ATOM 693 O O . ASP A 1 87 ? -14.743 2.021 -14.448 1.00 65.81 87 ASP A O 1
ATOM 697 N N . SER A 1 88 ? -16.335 0.560 -15.047 1.00 50.66 88 SER A N 1
ATOM 698 C CA . SER A 1 88 ? -16.453 1.045 -16.427 1.00 50.66 88 SER A CA 1
ATOM 699 C C . SER A 1 88 ? -16.857 2.523 -16.431 1.00 50.66 88 SER A C 1
ATOM 701 O O . SER A 1 88 ? -17.866 2.872 -15.815 1.00 50.66 88 SER A O 1
ATOM 703 N N . VAL A 1 89 ? -16.064 3.363 -17.109 1.00 48.97 89 VAL A N 1
ATOM 704 C CA . VAL A 1 89 ? -16.407 4.761 -17.436 1.00 48.97 89 VAL A CA 1
ATOM 705 C C . VAL A 1 89 ? -17.678 4.807 -18.274 1.00 48.97 89 VAL A C 1
ATOM 707 O O . VAL A 1 89 ? -17.780 3.980 -19.209 1.00 48.97 89 VAL A O 1
#

Secondary structure (DSSP, 8-state):
--GGGG--STTGGG---SBSS---GGG-STT-TT--B-GGG---HHHHHHHHHHHHHHHHHHS-HHHHTSHHHH---HHHHTT-TT---

Sequence (89 aa):
MLHGWKLQKVGADGWESPFKKNLDPSLCGQHLNGWDWIPRKHVNISVIKEELRGFERYSGKTYPSAASHLTYLSLPDVGDCYPKCGDSV

Foldseek 3Di:
DPPQPVPQWPPPPNRDDQAPTGQDVVCPDPPRPSGRGDVVSDDDQLVVLVVLVVVLVCLLPPPDPVVCPPPCNVDRCCSVCPPNPPPDD